Protein AF-A0A2N0TZ16-F1 (afdb_monomer_lite)

Organism: NCBI:txid447422

Radius of gyration: 39.33 Å; chains: 1; bounding box: 67×47×100 Å

Structure (mmCIF, N/CA/C/O backbone):
data_AF-A0A2N0TZ16-F1
#
_entry.id   AF-A0A2N0TZ16-F1
#
loop_
_atom_site.group_PDB
_atom_site.id
_atom_site.type_symbol
_atom_site.label_atom_id
_atom_site.label_alt_id
_atom_site.label_comp_id
_atom_site.label_asym_id
_atom_site.label_entity_id
_atom_site.label_seq_id
_atom_site.pdbx_PDB_ins_code
_atom_site.Cartn_x
_atom_site.Cartn_y
_atom_site.Cartn_z
_atom_site.occupancy
_atom_site.B_iso_or_equiv
_atom_site.auth_seq_id
_atom_site.auth_comp_id
_atom_site.auth_asym_id
_atom_site.auth_atom_id
_atom_site.pdbx_PDB_model_num
ATOM 1 N N . MET A 1 1 ? -50.000 11.458 79.790 1.00 63.88 1 MET A N 1
ATOM 2 C CA . MET A 1 1 ? -48.795 12.249 79.439 1.00 63.88 1 MET A CA 1
ATOM 3 C C . MET A 1 1 ? -47.841 11.414 78.587 1.00 63.88 1 MET A C 1
ATOM 5 O O . MET A 1 1 ? -47.410 11.893 77.548 1.00 63.88 1 MET A O 1
ATOM 9 N N . GLU A 1 2 ? -47.626 10.148 78.957 1.00 67.69 2 GLU A N 1
ATOM 10 C CA . GLU A 1 2 ? -46.854 9.133 78.212 1.00 67.69 2 GLU A CA 1
ATOM 11 C C . GLU A 1 2 ? -47.289 8.929 76.741 1.00 67.69 2 GLU A C 1
ATOM 13 O O . GLU A 1 2 ? -46.444 8.891 75.848 1.00 67.69 2 GLU A O 1
ATOM 18 N N . ASP A 1 3 ? -48.596 8.888 76.445 1.00 77.00 3 ASP A N 1
ATOM 19 C CA . ASP A 1 3 ? -49.089 8.662 75.069 1.00 77.00 3 ASP A CA 1
ATOM 20 C C . ASP A 1 3 ? -48.719 9.784 74.093 1.00 77.00 3 ASP A C 1
ATOM 22 O O . ASP A 1 3 ? -48.444 9.548 72.915 1.00 77.00 3 ASP A O 1
ATOM 26 N N . ILE A 1 4 ? -48.676 11.021 74.594 1.00 75.75 4 ILE A N 1
ATOM 27 C CA . ILE A 1 4 ? -48.303 12.189 73.798 1.00 75.75 4 ILE A CA 1
ATOM 28 C C . ILE A 1 4 ? -46.813 12.102 73.467 1.00 75.75 4 ILE A C 1
ATOM 30 O O . ILE A 1 4 ? -46.448 12.264 72.308 1.00 75.75 4 ILE A O 1
ATOM 34 N N . LEU A 1 5 ? -45.961 11.752 74.434 1.00 71.69 5 LEU A N 1
ATOM 35 C CA . LEU A 1 5 ? -44.521 11.593 74.207 1.00 71.69 5 LEU A CA 1
ATOM 36 C C . LEU A 1 5 ? -44.223 10.474 73.199 1.00 71.69 5 LEU A C 1
ATOM 38 O O . LEU A 1 5 ? -43.431 10.686 72.286 1.00 71.69 5 LEU A O 1
ATOM 42 N N . SER A 1 6 ? -44.917 9.334 73.288 1.00 73.00 6 SER A N 1
ATOM 43 C CA . SER A 1 6 ? -44.800 8.224 72.327 1.00 73.00 6 SER A CA 1
ATOM 44 C C . SER A 1 6 ? -45.231 8.624 70.909 1.00 73.00 6 SER A C 1
ATOM 46 O O . SER A 1 6 ? -44.552 8.316 69.924 1.00 73.00 6 SER A O 1
ATOM 48 N N . SER A 1 7 ? -46.326 9.382 70.794 1.00 71.94 7 SER A N 1
ATOM 49 C CA . SER A 1 7 ? -46.810 9.894 69.509 1.00 71.94 7 SER A CA 1
ATOM 50 C C . SER A 1 7 ? -45.854 10.940 68.915 1.00 71.94 7 SER A C 1
ATOM 52 O O . SER A 1 7 ? -45.503 10.862 67.737 1.00 71.94 7 SER A O 1
ATOM 54 N N . TYR A 1 8 ? -45.325 11.854 69.737 1.00 70.19 8 TYR A N 1
ATOM 55 C CA . TYR A 1 8 ? -44.312 12.833 69.326 1.00 70.19 8 TYR A CA 1
ATOM 56 C C . TYR A 1 8 ? -43.001 12.170 68.884 1.00 70.19 8 TYR A C 1
ATOM 58 O O . TYR A 1 8 ? -42.414 12.595 67.884 1.00 70.19 8 TYR A O 1
ATOM 66 N N . TRP A 1 9 ? -42.559 11.109 69.568 1.00 67.75 9 TRP A N 1
ATOM 67 C CA . TRP A 1 9 ? -41.353 10.360 69.202 1.00 67.75 9 TRP A CA 1
ATOM 68 C C . TRP A 1 9 ? -41.538 9.599 67.884 1.00 67.75 9 TRP A C 1
ATOM 70 O O . TRP A 1 9 ? -40.648 9.614 67.036 1.00 67.75 9 TRP A O 1
ATOM 80 N N . LYS A 1 10 ? -42.724 9.017 67.643 1.00 69.31 10 LYS A N 1
ATOM 81 C CA . LYS A 1 10 ? -43.072 8.396 66.352 1.00 69.31 10 LYS A CA 1
ATOM 82 C C . LYS A 1 10 ? -43.099 9.403 65.204 1.00 69.31 10 LYS A C 1
ATOM 84 O O . LYS A 1 10 ? -42.569 9.116 64.133 1.00 69.31 10 LYS A O 1
ATOM 89 N N . ILE A 1 11 ? -43.701 10.574 65.408 1.00 69.19 11 ILE A N 1
ATOM 90 C CA . ILE A 1 11 ? -43.817 11.613 64.372 1.00 69.19 11 ILE A CA 1
ATOM 91 C C . ILE A 1 11 ? -42.438 12.209 64.051 1.00 69.19 11 ILE A C 1
ATOM 93 O O . ILE A 1 11 ? -42.075 12.334 62.881 1.00 69.19 11 ILE A O 1
ATOM 97 N N . THR A 1 12 ? -41.645 12.517 65.079 1.00 65.62 12 THR A N 1
ATOM 98 C CA . THR A 1 12 ? -40.298 13.093 64.928 1.00 65.62 12 THR A CA 1
ATOM 99 C C . THR A 1 12 ? -39.311 12.077 64.351 1.00 65.62 12 THR A C 1
ATOM 101 O O . THR A 1 12 ? -38.572 12.397 63.420 1.00 65.62 12 THR A O 1
ATOM 104 N N . GLY A 1 13 ? -39.352 10.830 64.829 1.00 63.84 13 GLY A N 1
ATOM 105 C CA . GLY A 1 13 ? -38.498 9.743 64.351 1.00 63.84 13 GLY A CA 1
ATOM 106 C C . GLY A 1 13 ? -38.777 9.351 62.898 1.00 63.84 13 GLY A C 1
ATOM 107 O O . GLY A 1 13 ? -37.844 9.130 62.132 1.00 63.84 13 GLY A O 1
ATOM 108 N N . ASN A 1 14 ? -40.044 9.341 62.466 1.00 64.69 14 ASN A N 1
ATOM 109 C CA . ASN A 1 14 ? -40.414 9.028 61.079 1.00 64.69 14 ASN A CA 1
ATOM 110 C C . ASN A 1 14 ? -40.052 10.164 60.099 1.00 64.69 14 ASN A C 1
ATOM 112 O O . ASN A 1 14 ? -39.794 9.921 58.924 1.00 64.69 14 ASN A O 1
ATOM 116 N N . LYS A 1 15 ? -40.016 11.420 60.562 1.00 65.69 15 LYS A N 1
ATOM 117 C CA . LYS A 1 15 ? -39.611 12.560 59.725 1.00 65.69 15 LYS A CA 1
ATOM 118 C C . LYS A 1 15 ? -38.093 12.592 59.504 1.00 65.69 15 LYS A C 1
ATOM 120 O O . LYS A 1 15 ? -37.657 12.697 58.364 1.00 65.69 15 LYS A O 1
ATOM 125 N N . GLN A 1 16 ? -37.313 12.403 60.570 1.00 65.31 16 GLN A N 1
ATOM 126 C CA . GLN A 1 16 ? -35.845 12.348 60.513 1.00 65.31 16 GLN A CA 1
ATOM 127 C C . GLN A 1 16 ? -35.332 11.154 59.688 1.00 65.31 16 GLN A C 1
ATOM 129 O O . GLN A 1 16 ? -34.440 11.296 58.857 1.00 65.31 16 GLN A O 1
ATOM 134 N N . THR A 1 17 ? -35.943 9.976 59.845 1.00 64.12 17 THR A N 1
ATOM 135 C CA . THR A 1 17 ? -35.560 8.776 59.076 1.00 64.12 17 THR A CA 1
ATOM 136 C C . THR A 1 17 ? -35.858 8.902 57.580 1.00 64.12 17 THR A C 1
ATOM 138 O O . THR A 1 17 ? -35.084 8.410 56.763 1.00 64.12 17 THR A O 1
ATOM 141 N N . LYS A 1 18 ? -36.926 9.610 57.188 1.00 65.75 18 LYS A N 1
ATOM 142 C CA . LYS A 1 18 ? -37.244 9.863 55.772 1.00 65.75 18 LYS A CA 1
ATOM 143 C C . LYS A 1 18 ? -36.248 10.801 55.092 1.00 65.75 18 LYS A C 1
ATOM 145 O O . LYS A 1 18 ? -35.904 10.563 53.935 1.00 65.75 18 LYS A O 1
ATOM 150 N N . GLU A 1 19 ? -35.779 11.842 55.779 1.00 72.12 19 GLU A N 1
ATOM 151 C CA . GLU A 1 19 ? -34.785 12.776 55.227 1.00 72.12 19 GLU A CA 1
ATOM 152 C C . GLU A 1 19 ? -33.433 12.082 55.001 1.00 72.12 19 GLU A C 1
ATOM 154 O O . GLU A 1 19 ? -32.851 12.221 53.926 1.00 72.12 19 GLU A O 1
ATOM 159 N N . ILE A 1 20 ? -32.997 11.236 55.940 1.00 69.56 20 ILE A N 1
ATOM 160 C CA . ILE A 1 20 ? -31.750 10.459 55.828 1.00 69.56 20 ILE A CA 1
ATOM 161 C C . ILE A 1 20 ? -31.804 9.475 54.644 1.00 69.56 20 ILE A C 1
ATOM 163 O O . ILE A 1 20 ? 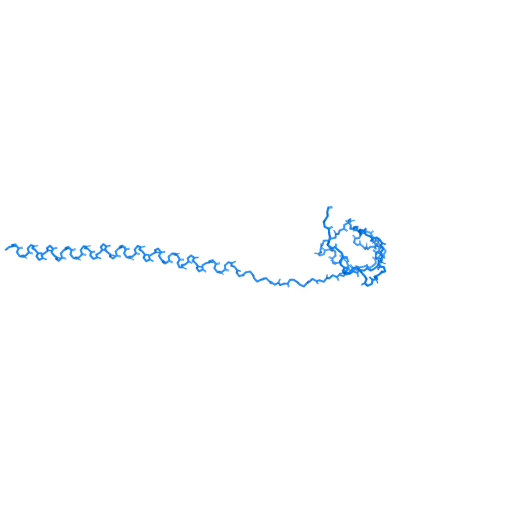-30.920 9.493 53.791 1.00 69.56 20 ILE A O 1
ATOM 167 N N . VAL A 1 21 ? -32.879 8.686 54.515 1.00 72.12 21 VAL A N 1
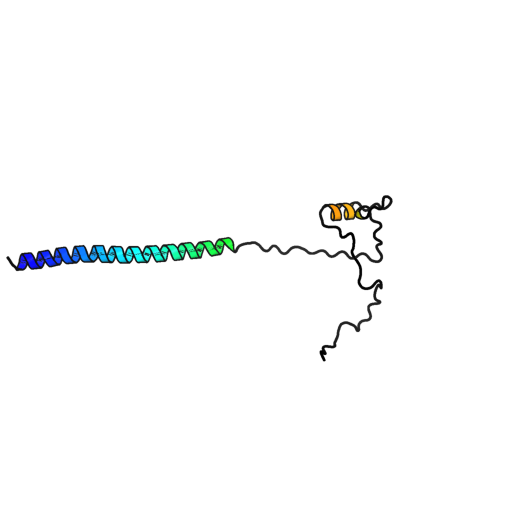ATOM 168 C CA . VAL A 1 21 ? -33.046 7.727 53.398 1.00 72.12 21 VAL A CA 1
ATOM 169 C C . VAL A 1 21 ? -33.171 8.446 52.044 1.00 72.12 21 VAL A C 1
ATOM 171 O O . VAL A 1 21 ? -32.722 7.948 51.007 1.00 72.12 21 VAL A O 1
ATOM 174 N N . THR A 1 22 ? -33.743 9.653 52.029 1.00 73.31 22 THR A N 1
ATOM 175 C CA . THR A 1 22 ? -33.795 10.479 50.814 1.00 73.31 22 THR A CA 1
ATOM 176 C C . THR A 1 22 ? -32.392 10.924 50.404 1.00 73.31 22 THR A C 1
ATOM 178 O O . THR A 1 22 ? -32.054 10.841 49.229 1.00 73.31 22 THR A O 1
ATOM 181 N N . ILE A 1 23 ? -31.534 11.324 51.343 1.00 74.31 23 ILE A N 1
ATOM 182 C CA . ILE A 1 23 ? -30.151 11.720 51.042 1.00 74.31 23 ILE A CA 1
ATOM 183 C C . ILE A 1 23 ? -29.335 10.529 50.517 1.00 74.31 23 ILE A C 1
ATOM 185 O O . ILE A 1 23 ? -28.654 10.664 49.503 1.00 74.31 23 ILE A O 1
ATOM 189 N N . GLU A 1 24 ? -29.461 9.346 51.118 1.00 76.44 24 GLU A N 1
ATOM 190 C CA . GLU A 1 24 ? -28.769 8.131 50.654 1.00 76.44 24 GLU A CA 1
ATOM 191 C C . GLU A 1 24 ? -29.195 7.716 49.237 1.00 76.44 24 GLU A C 1
ATOM 193 O O . GLU A 1 24 ? -28.362 7.366 48.396 1.00 76.44 24 GLU A O 1
ATOM 198 N N . THR A 1 25 ? -30.490 7.818 48.930 1.00 72.94 25 THR A N 1
ATOM 199 C CA . THR A 1 25 ? -31.004 7.532 47.581 1.00 72.94 25 THR A CA 1
ATOM 200 C C . THR A 1 25 ? -30.665 8.620 46.561 1.00 72.94 25 THR A C 1
ATOM 202 O O . THR A 1 25 ? -30.552 8.324 45.373 1.00 72.94 25 THR A O 1
ATOM 205 N N . MET A 1 26 ? -30.473 9.872 46.981 1.00 72.69 26 MET A N 1
ATOM 206 C CA . MET A 1 26 ? -29.981 10.939 46.100 1.00 72.69 26 MET A CA 1
ATOM 207 C C . MET A 1 26 ? -28.483 10.783 45.809 1.00 72.69 26 MET A C 1
ATOM 209 O O . MET A 1 26 ? -28.068 10.967 44.665 1.00 72.69 26 MET A O 1
ATOM 213 N N . LEU A 1 27 ? -27.688 10.365 46.801 1.00 73.94 27 LEU A N 1
ATOM 214 C CA . LEU A 1 27 ? -26.264 10.058 46.638 1.00 73.94 27 LEU A CA 1
ATOM 215 C C . LEU A 1 27 ? -26.042 8.891 45.662 1.00 73.94 27 LEU A C 1
ATOM 217 O O . LEU A 1 27 ? -25.169 8.974 44.799 1.00 73.94 27 LEU A O 1
ATOM 221 N N . SER A 1 28 ? -26.871 7.840 45.721 1.00 73.44 28 SER A N 1
ATOM 222 C CA . SER A 1 28 ? -26.778 6.718 44.774 1.00 73.44 28 SER A CA 1
ATOM 223 C C . SER A 1 28 ? -27.211 7.094 43.349 1.00 73.44 28 SER A C 1
ATOM 225 O O . SER A 1 28 ? -26.569 6.683 42.382 1.00 73.44 28 SER A O 1
ATOM 227 N N . LYS A 1 29 ? -28.241 7.937 43.192 1.00 74.69 29 LYS A N 1
ATOM 228 C CA . LYS A 1 29 ? -28.692 8.439 41.879 1.00 74.69 29 LYS A CA 1
ATOM 229 C C . LYS A 1 29 ? -27.663 9.337 41.194 1.00 74.69 29 LYS A C 1
ATOM 231 O O . LYS A 1 29 ? -27.524 9.263 39.975 1.00 74.69 29 LYS A O 1
ATOM 236 N N . LEU A 1 30 ? -26.930 10.152 41.955 1.00 79.50 30 LEU A N 1
ATOM 237 C CA . LEU A 1 30 ? -25.871 11.007 41.412 1.00 79.50 30 LEU A CA 1
ATOM 238 C C . LEU A 1 30 ? -24.718 10.173 40.828 1.00 79.50 30 LEU A C 1
ATOM 240 O O . LEU A 1 30 ? -24.215 10.489 39.751 1.00 79.50 30 LEU A O 1
ATOM 244 N N . GLY A 1 31 ? -24.359 9.069 41.494 1.00 73.19 31 GLY A N 1
ATOM 245 C CA . GLY A 1 31 ? -23.375 8.111 40.981 1.00 73.19 31 GLY A CA 1
ATOM 246 C C . GLY A 1 31 ? -23.818 7.457 39.670 1.00 73.19 31 GLY A C 1
ATOM 247 O O . GLY A 1 31 ? -23.048 7.406 38.715 1.00 73.19 31 GLY A O 1
ATOM 248 N N . VAL A 1 32 ? -25.083 7.029 39.582 1.00 78.19 32 VAL A N 1
ATOM 249 C CA . VAL A 1 32 ? -25.644 6.446 38.349 1.00 78.19 32 VAL A CA 1
ATOM 250 C C . VAL A 1 32 ? -25.677 7.470 37.211 1.00 78.19 32 VAL A C 1
ATOM 252 O O . VAL A 1 32 ? -25.316 7.137 36.085 1.00 78.19 32 VAL A O 1
ATOM 255 N N . LEU A 1 33 ? -26.041 8.725 37.493 1.00 78.62 33 LEU A N 1
ATOM 256 C CA . LEU A 1 33 ? -26.048 9.794 36.492 1.00 78.62 33 LEU A CA 1
ATOM 257 C C . LEU A 1 33 ? -24.646 10.052 35.925 1.00 78.62 33 LEU A C 1
ATOM 259 O O . LEU A 1 33 ? -24.506 10.201 34.715 1.00 78.62 33 LEU A O 1
ATOM 263 N N . PHE A 1 34 ? -23.618 10.052 36.779 1.00 78.44 34 PHE A N 1
ATOM 264 C CA . PHE A 1 34 ? -22.229 10.256 36.361 1.00 78.44 34 PHE A CA 1
ATOM 265 C C . PHE A 1 34 ? -21.699 9.102 35.497 1.00 78.44 34 PHE A C 1
ATOM 267 O O . PHE A 1 34 ? -20.969 9.320 34.532 1.00 78.44 34 PHE A O 1
ATOM 274 N N . VAL A 1 35 ? -22.106 7.866 35.799 1.00 78.81 35 VAL A N 1
ATOM 275 C CA . VAL A 1 35 ? -21.759 6.692 34.983 1.00 78.81 35 VAL A CA 1
ATOM 276 C C . VAL A 1 35 ? -22.449 6.745 33.618 1.00 78.81 35 VAL A C 1
ATOM 278 O O . VAL A 1 35 ? -21.808 6.480 32.605 1.00 78.81 35 VAL A O 1
ATOM 281 N N . VAL A 1 36 ? -23.726 7.136 33.558 1.00 76.06 36 VAL A N 1
ATOM 282 C CA . VAL A 1 36 ? -24.484 7.230 32.296 1.00 76.06 36 VAL A CA 1
ATOM 283 C C . VAL A 1 36 ? -23.939 8.333 31.383 1.00 76.06 36 VAL A C 1
ATOM 285 O O . VAL A 1 36 ? -23.806 8.127 30.172 1.00 76.06 36 VAL A O 1
ATOM 288 N N . THR A 1 37 ? -23.580 9.492 31.941 1.00 69.44 37 THR A N 1
ATOM 289 C CA . THR A 1 37 ? -22.964 10.570 31.156 1.00 69.44 37 THR A CA 1
ATOM 290 C C . THR A 1 37 ? -21.551 10.205 30.713 1.00 69.44 37 THR A C 1
ATOM 292 O O . THR A 1 37 ? -21.207 10.450 29.559 1.00 69.44 37 THR A O 1
ATOM 295 N N . GLY A 1 38 ? -20.766 9.540 31.568 1.00 70.31 38 GLY A N 1
ATOM 296 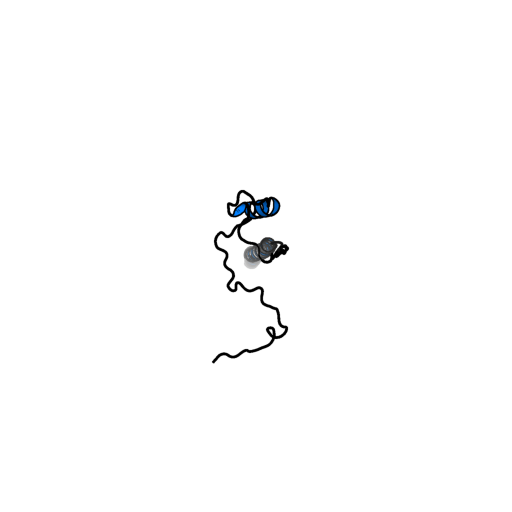C CA . GLY A 1 38 ? -19.444 9.018 31.213 1.00 70.31 38 GLY A CA 1
ATOM 297 C C . GLY A 1 38 ? -19.490 8.019 30.053 1.00 70.31 38 GLY A C 1
ATOM 298 O O . GLY A 1 38 ? -18.713 8.139 29.109 1.00 70.31 38 GLY A O 1
ATOM 299 N N . LEU A 1 39 ? -20.454 7.091 30.069 1.00 68.50 39 LEU A N 1
ATOM 300 C CA . LEU A 1 39 ? -20.617 6.090 29.009 1.00 68.50 39 LEU A CA 1
ATOM 301 C C . LEU A 1 39 ? -20.985 6.713 27.652 1.00 68.50 39 LEU A C 1
ATOM 303 O O . LEU A 1 39 ? -20.588 6.208 26.605 1.00 68.50 39 LEU A O 1
ATOM 307 N N . SER A 1 40 ? -21.725 7.822 27.665 1.00 66.25 40 SER A N 1
ATOM 308 C CA . SER A 1 40 ? -22.186 8.489 26.440 1.00 66.25 40 SER A CA 1
ATOM 309 C C . SER A 1 40 ? -21.069 9.273 25.735 1.00 66.25 40 SER A C 1
ATOM 311 O O . SER A 1 40 ? -21.094 9.421 24.516 1.00 66.25 40 SER A O 1
ATOM 313 N N . ILE A 1 41 ? -20.062 9.746 26.478 1.00 66.31 41 ILE A N 1
ATOM 314 C CA . ILE A 1 41 ? -18.945 10.532 25.926 1.00 66.31 41 ILE A CA 1
ATOM 315 C C . ILE A 1 41 ? -17.971 9.641 25.138 1.00 66.31 41 ILE A C 1
ATOM 317 O O . ILE A 1 41 ? -17.429 10.070 24.120 1.00 66.31 41 ILE A O 1
ATOM 321 N N . SER A 1 42 ? -17.789 8.381 25.547 1.00 63.31 42 SER A N 1
ATOM 322 C CA . SER A 1 42 ? -16.890 7.443 24.860 1.00 63.31 42 SER A CA 1
ATOM 323 C C . SER A 1 42 ? -17.331 7.108 23.430 1.00 63.31 42 SER A C 1
ATOM 325 O O . SER A 1 42 ? -16.479 6.860 22.581 1.00 63.31 42 SER A O 1
ATOM 327 N N . GLY A 1 43 ? -18.637 7.133 23.141 1.00 61.88 43 GLY A N 1
ATOM 328 C CA . GLY A 1 43 ? -19.163 6.820 21.807 1.00 61.88 43 GLY A CA 1
ATOM 329 C C . GLY A 1 43 ? -18.865 7.891 20.752 1.00 61.88 43 GLY A C 1
ATOM 330 O O . GLY A 1 43 ? -18.673 7.563 19.587 1.00 61.88 43 GLY A O 1
ATOM 331 N N . VAL A 1 44 ? -18.769 9.163 21.153 1.00 64.75 44 VAL A N 1
ATOM 332 C CA . VAL A 1 44 ? -18.557 10.287 20.220 1.00 64.75 44 VAL A CA 1
ATOM 333 C C . VAL A 1 44 ? -17.104 10.376 19.747 1.00 64.75 44 VAL A C 1
ATOM 335 O O . VAL A 1 44 ? -16.853 10.757 18.608 1.00 64.75 44 VAL A O 1
ATOM 338 N N . LEU A 1 45 ? -16.136 9.980 20.580 1.00 61.12 45 LEU A N 1
ATOM 339 C CA . LEU A 1 45 ? -14.713 10.016 20.213 1.00 61.12 45 LEU A CA 1
ATOM 340 C C . LEU A 1 45 ? -14.306 8.901 19.237 1.00 61.12 45 LEU A C 1
ATOM 342 O O . LEU A 1 45 ? -13.254 8.995 18.614 1.00 61.12 45 LEU A O 1
ATOM 346 N N . ALA A 1 46 ? -15.122 7.854 19.099 1.00 62.06 46 ALA A N 1
ATOM 347 C CA . ALA A 1 46 ? -14.815 6.700 18.256 1.00 62.06 46 ALA A C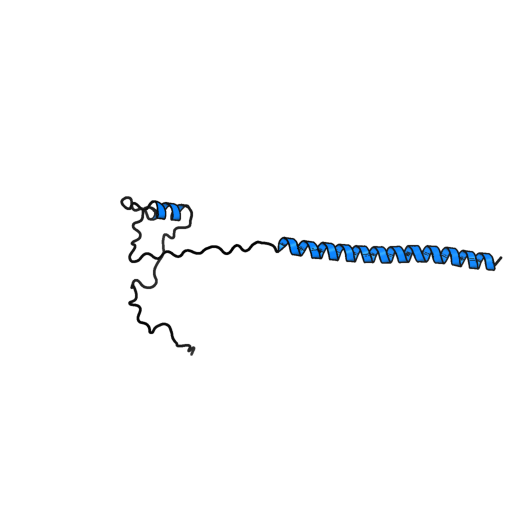A 1
ATOM 348 C C . ALA A 1 46 ? -15.237 6.877 16.785 1.00 62.06 46 ALA A C 1
ATOM 350 O O . ALA A 1 46 ? -14.899 6.039 15.950 1.00 62.06 46 ALA A O 1
ATOM 351 N N . GLN A 1 47 ? -15.956 7.951 16.445 1.00 59.97 47 GLN A N 1
ATOM 352 C CA . GLN A 1 47 ? -16.437 8.190 15.085 1.00 59.97 47 GLN A CA 1
ATOM 353 C C . GLN A 1 47 ? -15.385 8.939 14.254 1.00 59.97 47 GLN A C 1
ATOM 355 O O . GLN A 1 47 ? -15.591 10.068 13.815 1.00 59.97 47 GLN A O 1
ATOM 360 N N . GLN A 1 48 ? -14.231 8.312 14.041 1.00 64.31 48 GLN A N 1
ATOM 361 C CA . GLN A 1 48 ? -13.310 8.742 12.997 1.00 64.31 48 GLN A CA 1
ATOM 362 C C . GLN A 1 48 ? -13.747 8.039 11.712 1.00 64.31 48 GLN A C 1
ATOM 364 O O . GLN A 1 48 ? -13.597 6.823 11.593 1.00 64.31 48 GLN A O 1
ATOM 369 N N . GLU A 1 49 ? -14.353 8.776 10.777 1.00 66.69 49 GLU A N 1
ATOM 370 C CA . GLU A 1 49 ? -14.706 8.208 9.476 1.00 66.69 49 GLU A CA 1
ATOM 371 C C . GLU A 1 49 ? -13.434 7.691 8.802 1.00 66.69 49 GLU A C 1
ATOM 373 O O . GLU A 1 49 ? -12.556 8.449 8.386 1.00 66.69 49 GLU A O 1
ATOM 378 N N . CYS A 1 50 ? -13.317 6.368 8.735 1.00 66.50 50 CYS A N 1
ATOM 379 C CA . CYS A 1 50 ? -12.222 5.699 8.063 1.00 66.50 50 CYS A CA 1
ATOM 380 C C . CYS A 1 50 ? -12.526 5.715 6.561 1.00 66.50 50 CYS A C 1
ATOM 382 O O . CYS A 1 50 ? -12.949 4.715 5.983 1.00 66.50 50 CYS A O 1
ATOM 384 N N . SER A 1 51 ? -12.389 6.890 5.938 1.00 79.62 51 SER A N 1
ATOM 385 C CA . SER A 1 51 ? -12.436 6.994 4.483 1.00 79.62 51 SER A CA 1
ATOM 386 C C . SER A 1 51 ? -11.277 6.177 3.931 1.00 79.62 51 SER A C 1
ATOM 388 O O . SER A 1 51 ? -10.113 6.507 4.160 1.00 79.62 51 SER A O 1
ATOM 390 N N . GLN A 1 52 ? -11.592 5.091 3.230 1.00 83.56 52 GLN A N 1
ATOM 391 C CA . GLN A 1 52 ? -10.575 4.260 2.600 1.00 83.56 52 GLN A CA 1
ATOM 392 C C . GLN A 1 52 ? -9.881 5.084 1.507 1.00 83.56 52 GLN A C 1
ATOM 394 O O . GLN A 1 52 ? -10.563 5.596 0.614 1.00 83.56 52 GLN A O 1
ATOM 399 N N . PRO A 1 53 ? -8.550 5.269 1.568 1.00 85.00 53 PRO A N 1
ATOM 400 C CA . PRO A 1 53 ? -7.846 5.965 0.507 1.00 85.00 53 PRO A CA 1
ATOM 401 C C . PRO A 1 53 ? -7.863 5.109 -0.763 1.00 85.00 53 PRO A C 1
ATOM 403 O O . PRO A 1 53 ? -7.685 3.891 -0.712 1.00 85.00 53 PRO A O 1
ATOM 406 N N . ASN A 1 54 ? -8.036 5.753 -1.915 1.00 90.62 54 ASN A N 1
ATOM 407 C CA . ASN A 1 54 ? -7.828 5.095 -3.199 1.00 90.62 54 ASN A CA 1
ATOM 408 C C . ASN A 1 54 ? -6.322 4.970 -3.437 1.00 90.62 54 ASN A C 1
ATOM 410 O O . ASN A 1 54 ? -5.616 5.976 -3.484 1.00 90.62 54 ASN A O 1
ATOM 414 N N . VAL A 1 55 ? -5.834 3.740 -3.580 1.00 89.62 55 VAL A N 1
ATOM 415 C CA . VAL A 1 55 ? -4.419 3.470 -3.850 1.00 89.62 55 VAL A CA 1
ATOM 416 C C . VAL A 1 55 ? -4.249 3.219 -5.344 1.00 89.62 55 VAL A C 1
ATOM 418 O O . VAL A 1 55 ? -4.765 2.236 -5.872 1.00 89.62 55 VAL A O 1
ATOM 421 N N . LEU A 1 56 ? -3.524 4.108 -6.024 1.00 90.19 56 LEU A N 1
ATOM 422 C CA . LEU A 1 56 ? -3.140 3.955 -7.426 1.00 90.19 56 LEU A CA 1
ATOM 423 C C . LEU A 1 56 ? -1.655 3.591 -7.501 1.00 90.19 56 LEU A C 1
ATOM 425 O O . LEU A 1 56 ? -0.800 4.380 -7.106 1.00 90.19 56 LEU A O 1
ATOM 429 N N . LEU A 1 57 ? -1.359 2.401 -8.024 1.00 90.19 57 LEU A N 1
ATOM 430 C CA . LEU A 1 57 ? 0.002 1.934 -8.271 1.00 90.19 57 LEU A CA 1
ATOM 431 C C . LEU A 1 57 ? 0.322 2.060 -9.762 1.00 90.19 57 LEU A C 1
ATOM 433 O O . LEU A 1 57 ? -0.312 1.409 -10.589 1.00 90.19 57 LEU A O 1
ATOM 437 N N . ILE A 1 58 ? 1.304 2.896 -10.095 1.00 88.00 58 ILE A N 1
ATOM 438 C CA . ILE A 1 58 ? 1.784 3.097 -11.466 1.00 88.00 58 ILE A CA 1
ATOM 439 C C . ILE A 1 58 ? 3.162 2.447 -11.569 1.00 88.00 58 ILE A C 1
ATOM 441 O O . ILE A 1 58 ? 4.101 2.881 -10.906 1.00 88.00 58 ILE A O 1
ATOM 445 N N . MET A 1 59 ? 3.275 1.405 -12.390 1.00 86.88 59 MET A N 1
ATOM 446 C CA . MET A 1 59 ? 4.544 0.755 -12.719 1.00 86.88 59 MET A CA 1
ATOM 447 C C . MET A 1 59 ? 4.918 1.115 -14.153 1.00 86.88 59 MET A C 1
ATOM 449 O O . MET A 1 59 ? 4.090 0.994 -15.055 1.00 86.88 59 MET A O 1
ATOM 453 N N . VAL A 1 60 ? 6.149 1.579 -14.352 1.00 83.56 60 VAL A N 1
ATOM 454 C CA . VAL A 1 60 ? 6.685 1.919 -15.672 1.00 83.56 60 VAL A CA 1
ATOM 455 C C . VAL A 1 60 ? 7.834 0.968 -15.961 1.00 83.56 60 VAL A C 1
ATOM 457 O O . VAL A 1 60 ? 8.750 0.856 -15.148 1.00 83.56 60 VAL A O 1
ATOM 460 N N . ASP A 1 61 ? 7.761 0.285 -17.098 1.00 81.62 61 ASP A N 1
ATOM 461 C CA . ASP A 1 61 ? 8.810 -0.626 -17.545 1.00 81.62 61 ASP A CA 1
ATOM 462 C C . ASP A 1 61 ? 10.027 0.163 -18.052 1.00 81.62 61 ASP A C 1
ATOM 464 O O . ASP A 1 61 ? 9.873 1.215 -18.678 1.00 81.62 61 ASP A O 1
ATOM 468 N N . ASP A 1 62 ? 11.230 -0.319 -17.740 1.00 76.19 62 ASP A N 1
ATOM 469 C CA . ASP A 1 62 ? 12.522 0.219 -18.198 1.00 76.19 62 ASP A CA 1
ATOM 470 C C . ASP A 1 62 ? 12.791 1.731 -17.989 1.00 76.19 62 ASP A C 1
ATOM 472 O O . ASP A 1 62 ? 13.696 2.313 -18.606 1.00 76.19 62 ASP A O 1
ATOM 476 N N . LEU A 1 63 ? 12.070 2.399 -17.080 1.00 78.44 63 LEU A N 1
ATOM 477 C CA . LEU A 1 63 ? 12.299 3.818 -16.804 1.00 78.44 63 LEU A CA 1
ATOM 478 C C . LEU A 1 63 ? 13.606 4.028 -16.025 1.00 78.44 63 LEU A C 1
ATOM 480 O O . LEU A 1 63 ? 13.711 3.736 -14.833 1.00 78.44 63 LEU A O 1
ATOM 484 N N . LYS A 1 64 ? 14.607 4.607 -16.693 1.00 76.81 64 LYS A N 1
ATOM 485 C CA . LYS A 1 64 ? 15.824 5.099 -16.035 1.00 76.81 64 LYS A CA 1
ATOM 486 C C . LYS A 1 64 ? 15.507 6.332 -15.173 1.00 76.81 64 LYS A C 1
ATOM 488 O O . LYS A 1 64 ? 14.583 7.075 -15.501 1.00 76.81 64 LYS A O 1
ATOM 493 N N . PRO A 1 65 ? 16.291 6.612 -14.111 1.00 70.38 65 PRO A N 1
ATOM 494 C CA . PRO A 1 65 ? 16.111 7.784 -13.249 1.00 70.38 65 PRO A CA 1
ATOM 495 C C . PRO A 1 65 ? 16.599 9.075 -13.933 1.00 70.38 65 PRO A C 1
ATOM 497 O O . PRO A 1 65 ? 17.397 9.827 -13.388 1.00 70.38 65 PRO A O 1
ATOM 500 N N . THR A 1 66 ? 16.150 9.316 -15.161 1.00 77.00 66 THR A N 1
ATOM 501 C CA . THR A 1 66 ? 16.482 10.478 -15.991 1.00 77.00 66 THR A CA 1
ATOM 502 C C . THR A 1 66 ? 15.340 11.492 -15.970 1.00 77.00 66 THR A C 1
ATOM 504 O O . THR A 1 66 ? 15.045 12.095 -16.983 1.00 77.00 66 THR A O 1
ATOM 507 N N . LEU A 1 67 ? 14.619 11.641 -14.858 1.00 81.38 67 LEU A N 1
ATOM 508 C CA . LEU A 1 67 ? 13.533 12.626 -14.747 1.00 81.38 67 LEU A CA 1
ATOM 509 C C . LEU A 1 67 ? 14.063 13.963 -14.226 1.00 81.38 67 LEU A C 1
ATOM 511 O O . LEU A 1 67 ? 15.100 14.005 -13.554 1.00 81.38 67 LEU A O 1
ATOM 515 N N . GLY A 1 68 ? 13.301 15.036 -14.459 1.00 78.69 68 GLY A N 1
ATOM 516 C CA . GLY A 1 68 ? 13.594 16.363 -13.907 1.00 78.69 68 GLY A CA 1
ATOM 517 C C . GLY A 1 68 ? 13.775 16.339 -12.386 1.00 78.69 68 GLY A C 1
ATOM 518 O O . GLY A 1 68 ? 14.710 16.933 -11.849 1.00 78.69 68 GLY A O 1
ATOM 519 N N . THR A 1 69 ? 12.962 15.544 -11.689 1.00 80.75 69 THR A N 1
ATOM 520 C CA . THR A 1 69 ? 13.058 15.301 -10.235 1.00 80.75 69 THR A CA 1
ATOM 521 C C . THR A 1 69 ? 14.351 14.649 -9.767 1.00 80.75 69 THR A C 1
ATOM 523 O O . THR A 1 69 ? 14.733 14.821 -8.611 1.00 80.75 69 THR A O 1
ATOM 526 N N . TYR A 1 70 ? 15.036 13.921 -10.647 1.00 84.00 70 TYR A N 1
ATOM 527 C CA . TYR A 1 70 ? 16.318 13.278 -10.369 1.00 84.00 70 TYR A CA 1
ATOM 528 C C . TYR A 1 70 ? 17.519 14.094 -10.880 1.00 84.00 70 TYR A C 1
ATOM 530 O O . TYR A 1 70 ? 18.659 13.652 -10.741 1.00 84.00 70 TYR A O 1
ATOM 538 N N . GLY A 1 71 ? 17.286 15.309 -11.397 1.00 80.44 71 GLY A N 1
ATOM 539 C CA . GLY A 1 71 ? 18.328 16.260 -11.793 1.00 80.44 71 GLY A CA 1
ATOM 540 C C . GLY A 1 71 ? 18.677 16.263 -13.283 1.00 80.44 71 GLY A C 1
ATOM 541 O O . GLY A 1 71 ? 19.659 16.903 -13.661 1.00 80.44 71 GLY A O 1
ATOM 542 N N . ASP A 1 72 ? 17.901 15.580 -14.128 1.00 83.62 72 ASP A N 1
ATOM 543 C CA . ASP A 1 72 ? 18.044 15.687 -15.582 1.00 83.62 72 ASP A CA 1
ATOM 544 C C . ASP A 1 72 ? 17.425 17.002 -16.090 1.00 83.62 72 ASP A C 1
ATOM 546 O O . ASP A 1 72 ? 16.295 17.344 -15.757 1.00 83.62 72 ASP A O 1
ATOM 550 N N . THR A 1 73 ? 18.165 17.758 -16.901 1.00 78.75 73 THR A N 1
ATOM 551 C CA . THR A 1 73 ? 17.724 19.051 -17.449 1.00 78.75 73 THR A CA 1
ATOM 552 C C . THR A 1 73 ? 17.101 18.940 -18.840 1.00 78.75 73 THR A C 1
ATOM 554 O O . THR A 1 73 ? 16.560 19.927 -19.340 1.00 78.75 73 THR A O 1
ATOM 557 N N . LEU A 1 74 ? 17.179 17.765 -19.476 1.00 82.12 74 LEU A N 1
ATOM 558 C CA . LEU A 1 74 ? 16.651 17.526 -20.822 1.00 82.12 74 LEU A CA 1
ATOM 559 C C . LEU A 1 74 ? 15.267 16.871 -20.813 1.00 82.12 74 LEU A C 1
ATOM 561 O O . LEU A 1 74 ? 14.497 17.047 -21.760 1.00 82.12 74 LEU A O 1
ATOM 565 N N . THR A 1 75 ? 14.945 16.119 -19.763 1.00 82.88 75 THR A N 1
ATOM 566 C CA . THR A 1 75 ? 13.690 15.373 -19.685 1.00 82.88 75 THR A CA 1
ATOM 567 C C . THR A 1 75 ? 12.528 16.272 -19.281 1.00 82.88 75 THR A C 1
ATOM 569 O O . THR A 1 75 ? 12.554 16.948 -18.257 1.00 82.88 75 THR A O 1
ATOM 572 N N . ILE A 1 76 ? 11.476 16.262 -20.101 1.00 84.62 76 ILE A N 1
ATOM 573 C CA . ILE A 1 76 ? 10.254 17.037 -19.881 1.00 84.62 76 ILE A CA 1
ATOM 574 C C . ILE A 1 76 ? 9.215 16.114 -19.235 1.00 84.62 76 ILE A C 1
ATOM 576 O O . ILE A 1 76 ? 8.530 15.364 -19.931 1.00 84.62 76 ILE A O 1
ATOM 580 N N . SER A 1 77 ? 9.093 16.164 -17.906 1.00 84.56 77 SER A N 1
ATOM 581 C CA . SER A 1 77 ? 8.184 15.308 -17.126 1.00 84.56 77 SER A CA 1
ATOM 582 C C . SER A 1 77 ? 7.306 16.075 -16.122 1.00 84.56 77 SER A C 1
ATOM 584 O O . SER A 1 77 ? 7.205 15.660 -14.969 1.00 84.56 77 SER A O 1
ATOM 586 N N . PRO A 1 78 ? 6.580 17.137 -16.531 1.00 86.31 78 PRO A N 1
ATOM 587 C CA . PRO A 1 78 ? 5.942 18.078 -15.602 1.00 86.31 78 PRO A CA 1
ATOM 588 C C . PRO A 1 78 ? 4.952 17.432 -14.619 1.00 86.31 78 PRO A C 1
ATOM 590 O O . PRO A 1 78 ? 4.904 17.827 -13.460 1.00 86.31 78 PRO A O 1
ATOM 593 N N . ASN A 1 79 ? 4.196 16.411 -15.042 1.00 90.88 79 ASN A N 1
ATOM 594 C CA . ASN A 1 79 ? 3.228 15.729 -14.172 1.00 90.88 79 ASN A CA 1
ATOM 595 C C . ASN A 1 79 ? 3.906 14.836 -13.120 1.00 90.88 79 ASN A C 1
ATOM 597 O O . ASN A 1 79 ? 3.435 14.744 -11.990 1.00 90.88 79 ASN A O 1
ATOM 601 N N . ILE A 1 80 ? 5.005 14.170 -13.490 1.00 87.88 80 ILE A N 1
ATOM 602 C CA . ILE A 1 80 ? 5.784 13.341 -12.559 1.00 87.88 80 ILE A CA 1
ATOM 603 C C . ILE A 1 80 ? 6.566 14.249 -11.607 1.00 87.88 80 ILE A C 1
ATOM 605 O O . ILE A 1 80 ? 6.675 13.952 -10.419 1.00 87.88 80 ILE A O 1
ATOM 609 N N . ASP A 1 81 ? 7.044 15.386 -12.112 1.00 87.88 81 ASP A N 1
ATOM 610 C CA . ASP A 1 81 ? 7.748 16.380 -11.314 1.00 87.88 81 ASP A CA 1
ATOM 611 C C . ASP A 1 81 ? 6.830 17.026 -10.275 1.00 87.88 81 ASP A C 1
ATOM 613 O O . ASP A 1 81 ? 7.199 17.136 -9.105 1.00 87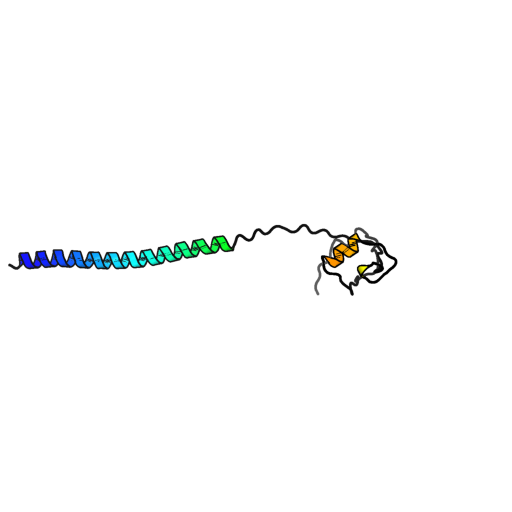.88 81 ASP A O 1
ATOM 617 N N . GLN A 1 82 ? 5.599 17.361 -10.669 1.00 90.25 82 GLN A N 1
ATOM 618 C CA . GLN A 1 82 ? 4.566 17.818 -9.747 1.00 90.25 82 GLN A CA 1
ATOM 619 C C . GLN A 1 82 ? 4.226 16.745 -8.702 1.00 90.25 82 GLN A C 1
ATOM 621 O O . GLN A 1 82 ? 4.193 17.049 -7.512 1.00 90.25 82 GLN A O 1
ATOM 626 N N . LEU A 1 83 ? 4.041 15.486 -9.118 1.00 89.69 83 LEU A N 1
ATOM 627 C CA . LEU A 1 83 ? 3.745 14.385 -8.197 1.00 89.69 83 LEU A CA 1
ATOM 628 C C . LEU A 1 83 ? 4.860 14.185 -7.159 1.00 89.69 83 LEU A C 1
ATOM 630 O O . LEU A 1 83 ? 4.583 13.948 -5.985 1.00 89.69 83 LEU A O 1
ATOM 634 N N . ALA A 1 84 ? 6.123 14.296 -7.568 1.00 87.81 84 ALA A N 1
ATOM 635 C CA . ALA A 1 84 ? 7.254 14.192 -6.654 1.00 87.81 84 ALA A CA 1
ATOM 636 C C . ALA A 1 84 ? 7.371 15.398 -5.707 1.00 87.81 84 ALA A C 1
ATOM 638 O O . ALA A 1 84 ? 7.840 15.226 -4.585 1.00 87.81 84 ALA A O 1
ATOM 639 N N . ALA A 1 85 ? 6.952 16.594 -6.141 1.00 89.12 85 ALA A N 1
ATOM 640 C CA . ALA A 1 85 ? 6.927 17.799 -5.311 1.00 89.12 85 ALA A CA 1
ATOM 641 C C . ALA A 1 85 ? 5.792 17.785 -4.270 1.00 89.12 85 ALA A C 1
ATOM 643 O O . ALA A 1 85 ? 5.970 18.285 -3.162 1.00 89.12 85 ALA A O 1
ATOM 644 N N . GLU A 1 86 ? 4.636 17.217 -4.619 1.00 93.19 86 GLU A N 1
ATOM 645 C CA . GLU A 1 86 ? 3.495 17.042 -3.707 1.00 93.19 86 GLU A CA 1
ATOM 646 C C . GLU A 1 86 ? 3.663 15.826 -2.781 1.00 93.19 86 GLU A C 1
ATOM 648 O O . GLU A 1 86 ? 3.074 15.772 -1.700 1.00 93.19 86 GLU A O 1
ATOM 653 N N . GLY A 1 87 ? 4.457 14.842 -3.207 1.00 88.12 87 GLY A N 1
ATOM 654 C CA . GLY A 1 87 ? 4.693 13.592 -2.499 1.00 88.12 87 GLY A CA 1
ATOM 655 C C . GLY A 1 87 ? 6.089 13.472 -1.891 1.00 88.12 87 GLY A C 1
ATOM 656 O O . GLY A 1 87 ? 6.719 14.437 -1.463 1.00 88.12 87 GLY A O 1
ATOM 657 N N . MET A 1 88 ? 6.569 12.230 -1.830 1.00 88.06 88 MET A N 1
ATOM 658 C CA . MET A 1 88 ? 7.908 11.893 -1.355 1.00 88.06 88 MET A CA 1
ATOM 659 C C . MET A 1 88 ? 8.663 11.136 -2.445 1.00 88.06 88 MET A C 1
ATOM 661 O O . MET A 1 88 ? 8.262 10.044 -2.844 1.00 88.06 88 MET A O 1
ATOM 665 N N . GLY A 1 89 ? 9.773 11.710 -2.907 1.00 85.19 89 GLY A N 1
ATOM 666 C CA . GLY A 1 89 ? 10.695 11.055 -3.830 1.00 85.19 89 GLY A CA 1
ATOM 667 C C . GLY A 1 89 ? 11.731 10.196 -3.102 1.00 85.19 89 GLY A C 1
ATOM 668 O O . GLY A 1 89 ? 12.268 10.589 -2.065 1.00 85.19 89 GLY A O 1
ATOM 669 N N . PHE A 1 90 ? 12.069 9.042 -3.677 1.00 85.75 90 PHE A N 1
ATOM 670 C CA . PHE A 1 90 ? 13.144 8.180 -3.184 1.00 85.75 90 PHE A CA 1
ATOM 671 C C . PHE A 1 90 ? 14.377 8.318 -4.081 1.00 85.75 90 PHE A C 1
ATOM 673 O O . PHE A 1 90 ? 14.353 7.913 -5.240 1.00 85.75 90 PHE A O 1
ATOM 680 N N . ALA A 1 91 ? 15.473 8.859 -3.539 1.00 82.69 91 ALA A N 1
ATOM 681 C CA . ALA A 1 91 ? 16.747 8.999 -4.261 1.00 82.69 91 ALA A CA 1
ATOM 682 C C . ALA A 1 91 ? 17.516 7.671 -4.412 1.00 82.69 91 ALA A C 1
ATOM 684 O O . ALA A 1 91 ? 18.413 7.557 -5.241 1.00 82.69 91 ALA A O 1
ATOM 685 N N . LYS A 1 92 ? 17.193 6.673 -3.580 1.00 82.50 92 LYS A N 1
ATOM 686 C CA . LYS A 1 92 ? 17.797 5.334 -3.587 1.00 82.50 92 LYS A CA 1
ATOM 687 C C . LYS A 1 92 ? 16.695 4.279 -3.543 1.00 82.50 92 LYS A C 1
ATOM 689 O O . LYS A 1 92 ? 16.389 3.750 -2.478 1.00 82.50 92 LYS A O 1
ATOM 694 N N . ALA A 1 93 ? 16.091 4.013 -4.695 1.00 82.06 93 ALA A N 1
ATOM 695 C CA . ALA A 1 93 ? 15.142 2.924 -4.888 1.00 82.06 93 ALA A CA 1
ATOM 696 C C . ALA A 1 93 ? 15.812 1.846 -5.752 1.00 82.06 93 ALA A C 1
ATOM 698 O O . ALA A 1 93 ? 16.178 2.115 -6.894 1.00 82.06 93 ALA A O 1
ATOM 699 N N . TYR A 1 94 ? 16.017 0.652 -5.193 1.00 80.75 94 TYR A N 1
ATOM 700 C CA . TYR A 1 94 ? 16.640 -0.477 -5.889 1.00 80.75 94 TYR A CA 1
ATOM 701 C C . TYR A 1 94 ? 15.603 -1.573 -6.120 1.00 80.75 94 TYR A C 1
ATOM 703 O O . TYR A 1 94 ? 14.831 -1.886 -5.214 1.00 80.75 94 TYR A O 1
ATOM 711 N N . SER A 1 95 ? 15.610 -2.173 -7.310 1.00 77.19 95 SER A N 1
ATOM 712 C CA . SER A 1 95 ? 14.882 -3.417 -7.557 1.00 77.19 95 SER A CA 1
ATOM 713 C C . SER A 1 95 ? 15.764 -4.599 -7.166 1.00 77.19 95 SER A C 1
ATOM 715 O O . SER A 1 95 ? 16.942 -4.636 -7.522 1.00 77.19 95 SER A O 1
ATOM 717 N N . ASN A 1 96 ? 15.202 -5.568 -6.440 1.00 73.69 96 ASN A N 1
ATOM 718 C CA . ASN A 1 96 ? 15.927 -6.774 -6.021 1.00 73.69 96 ASN A CA 1
ATOM 719 C C . ASN A 1 96 ? 16.259 -7.707 -7.199 1.00 73.69 96 ASN A C 1
ATOM 721 O O . ASN A 1 96 ? 17.127 -8.564 -7.068 1.00 73.69 96 ASN A O 1
ATOM 725 N N . GLN A 1 97 ? 15.581 -7.541 -8.336 1.00 65.50 97 GLN A N 1
ATOM 726 C CA . GLN A 1 97 ? 15.865 -8.234 -9.589 1.00 65.50 97 GLN A CA 1
ATOM 727 C C . GLN A 1 97 ? 15.772 -7.217 -10.729 1.00 65.50 97 GLN A C 1
ATOM 729 O O . GLN A 1 97 ? 14.824 -6.432 -10.787 1.00 65.50 97 GLN A O 1
ATOM 734 N N . ALA A 1 98 ? 16.775 -7.194 -11.603 1.00 58.44 98 ALA A N 1
ATOM 735 C CA . ALA A 1 98 ? 16.821 -6.311 -12.771 1.00 58.44 98 ALA A CA 1
ATOM 736 C C . ALA A 1 98 ? 16.290 -7.006 -14.035 1.00 58.44 98 ALA A C 1
ATOM 738 O O . ALA A 1 98 ? 16.641 -6.615 -15.143 1.00 58.44 98 ALA A O 1
ATOM 739 N N . ASP A 1 99 ? 15.465 -8.036 -13.849 1.00 58.81 99 ASP A N 1
ATOM 740 C CA . ASP A 1 99 ? 14.902 -8.829 -14.927 1.00 58.81 99 ASP A CA 1
ATOM 741 C C . ASP A 1 99 ? 13.391 -8.600 -14.963 1.00 58.81 99 ASP A C 1
ATOM 743 O O . ASP A 1 99 ? 12.686 -8.838 -13.977 1.00 58.81 99 ASP A O 1
ATOM 747 N N . ALA A 1 100 ? 12.886 -8.160 -16.116 1.00 60.56 100 ALA A N 1
ATOM 748 C CA . ALA A 1 100 ? 11.483 -8.310 -16.468 1.00 60.56 100 ALA A CA 1
ATOM 749 C C . ALA A 1 100 ? 11.226 -9.816 -16.610 1.00 60.56 100 ALA A C 1
ATOM 751 O O . ALA A 1 100 ? 11.391 -10.393 -17.686 1.00 60.56 100 ALA A O 1
ATOM 752 N N . GLY A 1 101 ? 10.948 -10.473 -15.481 1.00 56.25 101 GLY A N 1
ATOM 753 C CA . GLY A 1 101 ? 10.723 -11.908 -15.416 1.00 56.25 101 GLY A CA 1
ATOM 754 C C . GLY A 1 101 ? 9.727 -12.315 -16.494 1.00 56.25 101 GLY A C 1
ATOM 755 O O . GLY A 1 101 ? 8.595 -11.836 -16.521 1.00 56.25 101 GLY A O 1
ATOM 756 N N . LEU A 1 102 ? 10.164 -13.179 -17.410 1.00 51.69 102 LEU A N 1
ATOM 757 C CA . LEU A 1 102 ? 9.276 -13.896 -18.313 1.00 51.69 102 LEU A CA 1
ATOM 758 C C . LEU A 1 102 ? 8.337 -14.725 -17.431 1.00 51.69 102 LEU A C 1
ATOM 760 O O . LEU A 1 102 ? 8.705 -15.799 -16.961 1.00 51.69 102 LEU A O 1
ATOM 764 N N . TRP A 1 103 ? 7.153 -14.178 -17.155 1.00 45.53 103 TRP A N 1
ATOM 765 C CA . TRP A 1 103 ? 6.110 -14.798 -16.348 1.00 45.53 103 TRP A CA 1
ATOM 766 C C . TRP A 1 103 ? 5.715 -16.137 -16.975 1.00 45.53 103 TRP A C 1
ATOM 768 O O . TRP A 1 103 ? 4.961 -16.183 -17.946 1.00 45.53 103 TRP A O 1
ATOM 778 N N . THR A 1 104 ? 6.245 -17.234 -16.438 1.00 48.12 104 THR A N 1
ATOM 779 C CA . THR A 1 104 ? 5.732 -18.575 -16.724 1.00 48.12 104 THR A CA 1
ATOM 780 C C . THR A 1 104 ? 4.775 -18.967 -15.605 1.00 48.12 104 THR A C 1
ATOM 782 O O . THR A 1 104 ? 5.009 -18.678 -14.436 1.00 48.12 104 THR A O 1
ATOM 785 N N . GLU A 1 105 ? 3.659 -19.583 -15.981 1.00 56.25 105 GLU A N 1
ATOM 786 C CA . GLU A 1 105 ? 2.442 -19.836 -15.188 1.00 56.25 105 GLU A CA 1
ATOM 787 C C . GLU A 1 105 ? 2.637 -20.726 -13.931 1.00 56.25 105 GLU A C 1
ATOM 789 O O . GLU A 1 105 ? 1.667 -21.082 -13.269 1.00 56.25 105 GLU A O 1
ATOM 794 N N . ASN A 1 106 ? 3.877 -21.084 -13.572 1.00 48.22 106 ASN A N 1
ATOM 795 C CA . ASN A 1 106 ? 4.193 -22.118 -12.580 1.00 48.22 106 ASN A CA 1
ATOM 796 C C . ASN A 1 106 ? 4.602 -21.607 -11.186 1.00 48.22 106 ASN A C 1
ATOM 798 O O . ASN A 1 106 ? 4.678 -22.417 -10.267 1.00 48.22 106 ASN A O 1
ATOM 802 N N . ASP A 1 107 ? 4.823 -20.307 -10.977 1.00 52.38 107 ASP A N 1
ATOM 803 C CA . ASP A 1 107 ? 5.364 -19.817 -9.692 1.00 52.38 107 ASP A CA 1
ATOM 804 C C . ASP A 1 107 ? 4.313 -19.613 -8.582 1.00 52.38 107 ASP A C 1
ATOM 806 O O . ASP A 1 107 ? 4.665 -19.291 -7.448 1.00 52.38 107 ASP A O 1
ATOM 810 N N . PHE A 1 108 ? 3.017 -19.806 -8.857 1.00 56.97 108 PHE A N 1
ATOM 811 C CA . PHE A 1 108 ? 1.969 -19.490 -7.875 1.00 56.97 108 PHE A CA 1
ATOM 812 C C . PHE A 1 108 ? 1.591 -20.632 -6.917 1.00 56.97 108 PHE A C 1
ATOM 814 O O . PHE A 1 108 ? 0.753 -20.423 -6.041 1.00 56.97 108 PHE A O 1
ATOM 821 N N . LEU A 1 109 ? 2.163 -21.836 -7.036 1.00 49.81 109 LEU A N 1
ATOM 822 C CA . LEU A 1 109 ? 1.697 -22.989 -6.257 1.00 49.81 109 LEU A CA 1
ATOM 823 C C . LEU A 1 109 ? 2.834 -23.867 -5.697 1.00 49.81 109 LEU A C 1
ATOM 825 O O . LEU A 1 109 ? 3.406 -24.687 -6.404 1.00 49.81 109 LEU A O 1
ATOM 829 N N . PHE A 1 110 ? 2.998 -23.758 -4.368 1.00 46.09 110 PHE A N 1
ATOM 830 C CA . PHE A 1 110 ? 3.676 -24.666 -3.422 1.00 46.09 110 PHE A CA 1
ATOM 831 C C . PHE A 1 110 ? 5.217 -24.679 -3.519 1.00 46.09 110 PHE A C 1
ATOM 833 O O . PHE A 1 110 ? 5.795 -24.816 -4.580 1.00 46.09 110 PHE A O 1
ATOM 840 N N . THR A 1 111 ? 5.966 -24.533 -2.426 1.00 44.03 111 THR A N 1
ATOM 841 C CA . THR A 1 111 ? 5.940 -25.468 -1.297 1.00 44.03 111 THR A CA 1
ATOM 842 C C . THR A 1 111 ? 6.216 -24.770 0.033 1.00 44.03 111 THR A C 1
ATOM 844 O O . THR A 1 111 ? 7.209 -24.068 0.222 1.00 44.03 111 THR A O 1
ATOM 847 N N . THR A 1 112 ? 5.320 -25.040 0.972 1.00 54.16 112 THR A N 1
ATOM 848 C CA . THR A 1 112 ? 5.584 -25.051 2.401 1.00 54.16 112 THR A CA 1
ATOM 849 C C . THR A 1 112 ? 6.580 -26.170 2.712 1.00 54.16 112 THR A C 1
ATOM 851 O O . THR A 1 112 ? 6.206 -27.332 2.593 1.00 54.16 112 THR A O 1
ATOM 854 N N . GLU A 1 113 ? 7.787 -25.868 3.180 1.00 50.41 113 GLU A N 1
ATOM 855 C CA . GLU A 1 113 ? 8.460 -26.763 4.128 1.00 50.41 113 GLU A CA 1
ATOM 856 C C . GLU A 1 113 ? 9.600 -26.043 4.846 1.00 50.41 113 GLU A C 1
ATOM 858 O O . GLU A 1 113 ? 10.634 -25.708 4.275 1.00 50.41 113 GLU A O 1
ATOM 863 N N . ASN A 1 114 ? 9.362 -25.799 6.133 1.00 42.00 114 ASN A N 1
ATOM 864 C CA . ASN A 1 114 ? 10.414 -25.670 7.124 1.00 42.00 114 ASN A CA 1
ATOM 865 C C . ASN A 1 114 ? 11.069 -27.045 7.307 1.00 42.00 114 ASN A C 1
ATOM 867 O O . ASN A 1 114 ? 10.350 -28.017 7.546 1.00 42.00 114 ASN A O 1
ATOM 871 N N . ALA A 1 115 ? 12.397 -27.085 7.342 1.00 40.19 115 ALA A N 1
ATOM 872 C CA . ALA A 1 115 ? 13.166 -27.987 8.197 1.00 40.19 115 ALA A CA 1
ATOM 873 C C . ALA A 1 115 ? 14.478 -27.298 8.587 1.00 40.19 115 ALA A C 1
ATOM 875 O O . ALA A 1 115 ? 15.212 -26.873 7.666 1.00 40.19 115 ALA A O 1
#

Secondary structure (DSSP, 8-state):
-HHHHHHHHHHHHHHHHHHHHHHHHHHHHHHHHHHHHHHHHHHHHT-----PPP------TT--S-SGGGT-SS---HHHHHHHHHS---S----S--S-----TTTTS------

Foldseek 3Di:
DVVVVVVVCVVVVVVVVVVVVVVVVVVVVVVVVVVVVVVVVVVVVPPPPPPPDDDDDDDDPPDDCCDVCLPHPPDDDVPVNVVCVVDPDDNDDDDPDPDPDPDDPPPPDDDDDDD

InterPro domains:
  IPR017850 Alkaline-phosphatase-like, core domain superfamily [G3DSA:3.40.720.10] (51-9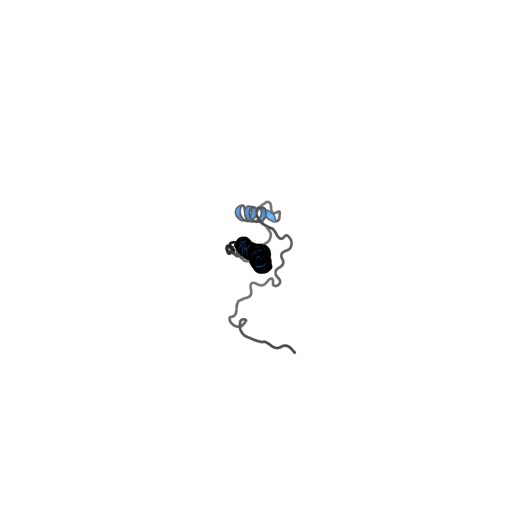9)
  IPR017850 Alkaline-phosphatase-like, core domain superfamily [SSF53649] (52-96)

Sequence (115 aa):
MEDILSSYWKITGNKQTKEIVTIETMLSKLGVLFVVTGLSISGVLAQQECSQPNVLLIMVDDLKPTLGTYGDTLTISPNIDQLAAEGMGFAKAYSNQADAGLWTENDFLFTTENA

pLDDT: mean 72.49, std 12.42, range [40.19, 93.19]